Protein AF-A0A0P4WA42-F1 (afdb_monomer_lite)

Organism: Scylla olivacea (NCBI:txid85551)

pLDDT: mean 85.65, std 16.34, range [43.53, 98.88]

Sequence (158 aa):
MGSHFGDVVAQPYPLAYTGETVTAKFVSGHPRNDVLLGGSFLTVERLVNSSGVWEVVATDANWETRFIWDRVSLLLGTSLATVKWDIPRNTPEGTYRITHTGHCKSFFFGISPYFGATEPFEVVARPDVTLIEFAEEPQERNSGSALPKPWWLKIFGF

Radius of gyration: 27.26 Å; chains: 1; bounding box: 98×38×55 Å

Structure (mmCIF, N/CA/C/O backbone):
data_AF-A0A0P4WA42-F1
#
_entry.id   AF-A0A0P4WA42-F1
#
loop_
_atom_site.group_PDB
_atom_site.id
_atom_site.type_symbol
_atom_site.label_atom_id
_atom_site.label_alt_id
_atom_site.label_comp_id
_atom_site.label_asym_id
_atom_site.label_entity_id
_atom_site.label_seq_id
_atom_site.pdbx_PDB_ins_code
_atom_site.Cartn_x
_atom_site.Cartn_y
_atom_site.Cartn_z
_atom_site.occupancy
_atom_site.B_iso_or_equiv
_atom_site.auth_seq_id
_atom_site.auth_comp_id
_atom_site.auth_asym_id
_atom_site.auth_atom_id
_atom_site.pdbx_PDB_model_num
ATOM 1 N N . MET A 1 1 ? 3.372 14.895 -20.747 1.00 43.91 1 MET A N 1
ATOM 2 C CA . MET A 1 1 ? 3.786 14.873 -19.331 1.00 43.91 1 MET A CA 1
ATOM 3 C C . MET A 1 1 ? 3.803 13.433 -18.867 1.00 43.91 1 MET A C 1
ATOM 5 O O . MET A 1 1 ? 2.865 12.714 -19.187 1.00 43.91 1 MET A O 1
ATOM 9 N N . GLY A 1 2 ? 4.903 13.007 -18.250 1.00 63.88 2 GLY A N 1
ATOM 10 C CA . GLY A 1 2 ? 5.152 11.615 -17.878 1.00 63.88 2 GLY A CA 1
ATOM 11 C C . GLY A 1 2 ? 4.899 11.382 -16.396 1.00 63.88 2 GLY A C 1
ATOM 12 O O . GLY A 1 2 ? 5.129 12.278 -15.592 1.00 63.88 2 GLY A O 1
ATOM 13 N N . SER A 1 3 ? 4.417 10.190 -16.067 1.00 75.25 3 SER A N 1
ATOM 14 C CA . SER A 1 3 ? 4.358 9.694 -14.696 1.00 75.25 3 SER A CA 1
ATOM 15 C C . SER A 1 3 ? 5.694 9.043 -14.329 1.00 75.25 3 SER A C 1
ATOM 17 O O . SER A 1 3 ? 6.319 8.385 -15.168 1.00 75.25 3 SER A O 1
ATOM 19 N N . HIS A 1 4 ? 6.128 9.222 -13.090 1.00 89.12 4 HIS A N 1
ATOM 20 C CA . HIS A 1 4 ? 7.331 8.629 -12.520 1.00 89.12 4 HIS A CA 1
ATOM 21 C C . HIS A 1 4 ? 7.001 7.329 -11.780 1.00 89.12 4 HIS A C 1
ATOM 23 O O . HIS A 1 4 ? 5.871 7.105 -11.354 1.00 89.12 4 HIS A O 1
ATOM 29 N N . PHE A 1 5 ? 7.984 6.436 -11.636 1.00 92.44 5 PHE A N 1
ATOM 30 C CA . PHE A 1 5 ? 7.811 5.246 -10.801 1.00 92.44 5 PHE A CA 1
ATOM 31 C C . PHE A 1 5 ? 7.517 5.653 -9.353 1.00 92.44 5 PHE A C 1
ATOM 33 O O . PHE A 1 5 ? 8.218 6.500 -8.807 1.00 92.44 5 PHE A O 1
ATOM 40 N N . GLY A 1 6 ? 6.501 5.037 -8.751 1.00 94.06 6 GLY A N 1
ATOM 41 C CA . GLY A 1 6 ? 5.980 5.415 -7.437 1.00 94.06 6 GLY A CA 1
ATOM 42 C C . GLY A 1 6 ? 4.794 6.383 -7.486 1.00 94.06 6 GLY A C 1
ATOM 43 O O . GLY A 1 6 ? 4.072 6.471 -6.496 1.00 94.06 6 GLY A O 1
ATOM 44 N N . ASP A 1 7 ? 4.518 7.042 -8.618 1.00 95.31 7 ASP A N 1
ATOM 45 C CA . ASP A 1 7 ? 3.357 7.932 -8.730 1.00 95.31 7 ASP A CA 1
ATOM 46 C C . ASP A 1 7 ? 2.049 7.165 -8.526 1.00 95.31 7 ASP A C 1
ATOM 48 O O . ASP A 1 7 ? 1.841 6.090 -9.101 1.00 95.31 7 ASP A O 1
ATOM 5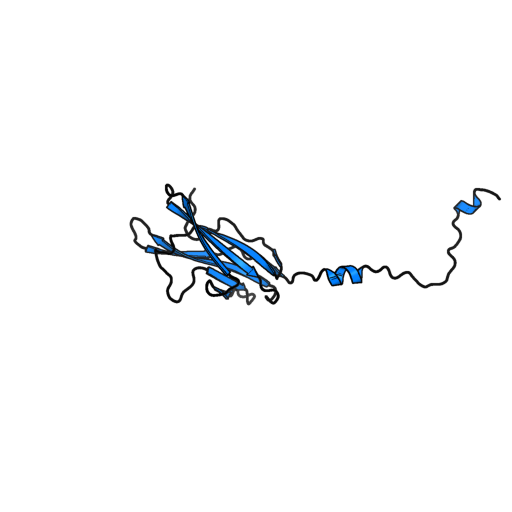2 N N . VAL A 1 8 ? 1.131 7.756 -7.761 1.00 96.38 8 VAL A N 1
ATOM 53 C CA . VAL A 1 8 ? -0.206 7.205 -7.534 1.00 96.38 8 VAL A CA 1
ATOM 54 C C . VAL A 1 8 ? -1.137 7.643 -8.658 1.00 96.38 8 VAL A C 1
ATOM 56 O O . VAL A 1 8 ? -1.460 8.819 -8.797 1.00 96.38 8 VAL A O 1
ATOM 59 N N . VAL A 1 9 ? -1.597 6.685 -9.460 1.00 95.12 9 VAL A N 1
ATOM 60 C CA . VAL A 1 9 ? -2.514 6.928 -10.588 1.00 95.12 9 VAL A CA 1
ATOM 61 C C . VAL A 1 9 ? -3.977 6.676 -10.227 1.00 95.12 9 VAL A C 1
ATOM 63 O O . VAL A 1 9 ? -4.870 7.106 -10.952 1.00 95.12 9 VAL A O 1
ATOM 66 N N . ALA A 1 10 ? -4.232 5.985 -9.114 1.00 96.31 10 ALA A N 1
ATOM 67 C CA . ALA A 1 10 ? -5.552 5.899 -8.498 1.00 96.31 10 ALA A CA 1
ATOM 68 C C . ALA A 1 10 ? -5.401 5.908 -6.976 1.00 96.31 10 ALA A C 1
ATOM 70 O O . ALA A 1 10 ? -4.835 4.970 -6.406 1.00 96.31 10 ALA A O 1
ATOM 71 N N . GLN A 1 11 ? -5.889 6.979 -6.352 1.00 98.38 11 GLN A N 1
ATOM 72 C CA . GLN A 1 11 ? -5.919 7.137 -4.901 1.00 98.38 11 GLN A CA 1
ATOM 73 C C . GLN A 1 11 ? -7.060 6.306 -4.290 1.00 98.38 11 GLN A C 1
ATOM 75 O O . GLN A 1 11 ? -8.082 6.097 -4.955 1.00 98.38 11 GLN A O 1
ATOM 80 N N . PRO A 1 12 ? -6.916 5.854 -3.034 1.00 98.38 12 PRO A N 1
ATOM 81 C CA . PRO A 1 12 ? -8.036 5.335 -2.265 1.00 98.38 12 PRO A CA 1
ATOM 82 C C . PRO A 1 12 ? -9.068 6.441 -2.005 1.00 98.38 12 PRO A C 1
ATOM 84 O O . PRO A 1 12 ? -8.761 7.634 -2.079 1.00 98.38 12 PRO A O 1
ATOM 87 N N . TYR A 1 13 ? -10.305 6.052 -1.690 1.00 98.31 13 TYR A N 1
ATOM 88 C CA . TYR A 1 13 ? -11.281 7.020 -1.194 1.00 98.31 13 TYR A CA 1
ATOM 89 C C . TYR A 1 13 ? -10.810 7.589 0.156 1.00 98.31 13 TYR A C 1
ATOM 91 O O . TYR A 1 13 ? -10.252 6.835 0.951 1.00 98.31 13 TYR A O 1
ATOM 99 N N . PRO A 1 14 ? -11.059 8.880 0.451 1.00 98.31 14 PRO A N 1
ATOM 100 C CA . PRO A 1 14 ? -10.605 9.504 1.700 1.00 98.31 14 PRO A CA 1
ATOM 101 C C . PRO A 1 14 ? -11.207 8.912 2.981 1.00 98.31 14 PRO A C 1
ATOM 103 O O . PRO A 1 14 ? -10.699 9.183 4.063 1.00 98.31 14 PRO A O 1
ATOM 106 N N . LEU A 1 15 ? -12.291 8.142 2.869 1.00 98.31 15 LEU A N 1
ATOM 107 C CA . LEU A 1 15 ? -12.960 7.454 3.967 1.00 98.31 15 LEU A CA 1
ATOM 108 C C . LEU A 1 15 ? -13.264 6.017 3.540 1.00 98.31 15 LEU A C 1
ATOM 110 O O . LEU A 1 15 ? -13.787 5.800 2.445 1.00 98.31 15 LEU A O 1
ATOM 114 N N . ALA A 1 16 ? -12.974 5.064 4.418 1.00 98.06 16 ALA A N 1
ATOM 115 C CA . ALA A 1 16 ? -13.299 3.657 4.258 1.00 98.06 16 ALA A CA 1
ATOM 116 C C . ALA A 1 16 ? -13.836 3.078 5.572 1.00 98.06 16 ALA A C 1
ATOM 118 O O . ALA A 1 16 ? -13.453 3.499 6.666 1.00 98.06 16 ALA A O 1
ATOM 119 N N . TYR A 1 17 ? -14.714 2.088 5.467 1.00 98.06 17 TYR A N 1
ATOM 120 C CA . TYR A 1 17 ? -15.259 1.396 6.630 1.00 98.06 17 TYR A CA 1
ATOM 121 C C . TYR A 1 17 ? -14.547 0.069 6.872 1.00 98.06 17 TYR A C 1
ATOM 123 O O . TYR A 1 17 ? -14.120 -0.614 5.937 1.00 98.06 17 TYR A O 1
ATOM 131 N N . THR A 1 18 ? -14.490 -0.366 8.128 1.00 98.00 18 THR A N 1
ATOM 132 C CA . THR A 1 18 ? -14.035 -1.726 8.430 1.00 98.00 18 THR A CA 1
ATOM 133 C C . THR A 1 18 ? -14.871 -2.775 7.680 1.00 98.00 18 THR A C 1
ATOM 135 O O . THR A 1 18 ? -16.094 -2.667 7.508 1.00 98.00 18 THR A O 1
ATOM 138 N N . GLY A 1 19 ? -14.197 -3.805 7.168 1.00 97.19 19 GLY A N 1
ATOM 139 C CA . GLY A 1 19 ? -14.782 -4.807 6.277 1.00 97.19 19 GLY A CA 1
ATOM 140 C C . GLY A 1 19 ? -14.894 -4.394 4.802 1.00 97.19 19 GLY A C 1
ATOM 141 O O . GLY A 1 19 ? -15.441 -5.174 4.025 1.00 97.19 19 GLY A O 1
ATOM 142 N N . GLU A 1 20 ? -14.433 -3.204 4.402 1.00 98.00 20 GLU A N 1
ATOM 143 C CA . GLU A 1 20 ? -14.313 -2.808 2.987 1.00 98.00 20 GLU A CA 1
ATOM 144 C C . GLU A 1 20 ? -12.960 -3.167 2.388 1.00 98.00 20 GLU A C 1
ATOM 146 O O . GLU A 1 20 ? -11.989 -3.400 3.098 1.00 98.00 20 GLU A O 1
ATOM 151 N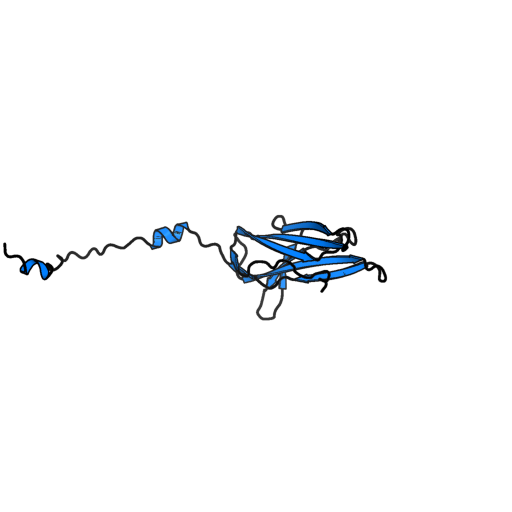 N . THR A 1 21 ? -12.887 -3.153 1.058 1.00 98.62 21 THR A N 1
ATOM 152 C CA . THR A 1 21 ? -11.619 -3.250 0.336 1.00 98.62 21 THR A CA 1
ATOM 153 C C . THR A 1 21 ? -11.195 -1.875 -0.159 1.00 98.62 21 THR A C 1
ATOM 155 O O . THR A 1 21 ? -11.844 -1.285 -1.024 1.00 98.62 21 THR A O 1
ATOM 158 N N . VAL A 1 22 ? -10.046 -1.406 0.311 1.00 98.62 22 VAL A N 1
ATOM 159 C CA . VAL A 1 22 ? -9.363 -0.231 -0.230 1.00 98.62 22 VAL A CA 1
ATOM 160 C C . VAL A 1 22 ? -8.470 -0.660 -1.389 1.00 98.62 22 VAL A C 1
ATOM 162 O O . VAL A 1 22 ? -7.842 -1.717 -1.353 1.00 98.62 22 VAL A O 1
ATOM 165 N N . THR A 1 23 ? -8.425 0.142 -2.453 1.00 98.75 23 THR A N 1
ATOM 166 C CA . THR A 1 23 ? -7.576 -0.107 -3.625 1.00 98.75 23 THR A CA 1
ATOM 167 C C . THR A 1 23 ? -6.778 1.143 -3.969 1.00 98.75 23 THR A C 1
ATOM 169 O O . THR A 1 23 ? -7.347 2.226 -4.059 1.00 98.75 23 THR A O 1
ATOM 172 N N . ALA A 1 24 ? -5.484 0.974 -4.230 1.00 98.56 24 ALA A N 1
ATOM 173 C CA . ALA A 1 24 ? -4.596 2.007 -4.752 1.00 98.56 24 ALA A CA 1
ATOM 174 C C . ALA A 1 24 ? -3.844 1.484 -5.984 1.00 98.56 24 ALA A C 1
ATOM 176 O O . ALA A 1 24 ? -3.570 0.284 -6.091 1.00 98.56 24 ALA A O 1
ATOM 177 N N . LYS A 1 25 ? -3.513 2.369 -6.930 1.00 97.62 25 LYS A N 1
ATOM 178 C CA . LYS A 1 25 ? -2.705 2.014 -8.107 1.00 97.62 25 LYS A CA 1
ATOM 179 C C . LYS A 1 25 ? -1.508 2.932 -8.255 1.00 97.62 25 LYS A C 1
ATOM 181 O O . LYS A 1 25 ? -1.664 4.149 -8.249 1.00 97.62 25 LYS A O 1
ATOM 186 N N . PHE A 1 26 ? -0.351 2.330 -8.487 1.00 96.94 26 PHE A N 1
ATOM 187 C CA . PHE A 1 26 ? 0.931 3.010 -8.617 1.00 96.94 26 PHE A CA 1
ATOM 188 C C . PHE A 1 26 ? 1.565 2.717 -9.970 1.00 96.94 26 PHE A C 1
ATOM 190 O O . PHE A 1 26 ? 1.433 1.606 -10.487 1.00 96.94 26 PHE A O 1
ATOM 197 N N . VAL A 1 27 ? 2.317 3.668 -10.518 1.00 94.56 27 VAL A N 1
ATOM 198 C CA . VAL A 1 27 ? 3.281 3.375 -11.583 1.00 94.56 27 VAL A CA 1
ATOM 199 C C . VAL A 1 27 ? 4.397 2.515 -11.006 1.00 94.56 27 VAL A C 1
ATOM 201 O O . VAL A 1 27 ? 5.047 2.891 -10.033 1.00 94.56 27 VAL A O 1
ATOM 204 N N . SER A 1 28 ? 4.634 1.359 -11.617 1.00 94.12 28 SER A N 1
ATOM 205 C CA . SER A 1 28 ? 5.515 0.327 -11.074 1.00 94.12 28 SER A CA 1
ATOM 206 C C . SER A 1 28 ? 6.558 -0.118 -12.085 1.00 94.12 28 SER A C 1
ATOM 208 O O . SER A 1 28 ? 6.270 -0.226 -13.277 1.00 94.12 28 SER A O 1
ATOM 210 N N . GLY A 1 29 ? 7.757 -0.450 -11.605 1.00 92.19 29 GLY A N 1
ATOM 211 C CA . GLY A 1 29 ? 8.734 -1.255 -12.339 1.00 92.19 29 GLY A CA 1
ATOM 212 C C . GLY A 1 29 ? 8.301 -2.723 -12.407 1.00 92.19 29 GLY A C 1
ATOM 213 O O . GLY A 1 29 ? 7.296 -3.104 -11.807 1.00 92.19 29 GLY A O 1
ATOM 214 N N . HIS A 1 30 ? 9.038 -3.565 -13.137 1.00 91.56 30 HIS A N 1
ATOM 215 C CA . HIS A 1 30 ? 8.772 -5.007 -13.145 1.00 91.56 30 HIS A CA 1
ATOM 216 C C . HIS A 1 30 ? 9.261 -5.633 -11.821 1.00 91.56 30 HIS A C 1
ATOM 218 O O . HIS A 1 30 ? 10.442 -5.483 -11.515 1.00 91.56 30 HIS A O 1
ATOM 224 N N . PRO A 1 31 ? 8.444 -6.434 -11.104 1.00 91.94 31 PRO A N 1
ATOM 225 C CA . PRO A 1 31 ? 8.843 -7.100 -9.855 1.00 91.94 31 PRO A CA 1
ATOM 226 C C . PRO A 1 31 ? 10.042 -8.053 -9.967 1.00 91.94 31 PRO A C 1
ATOM 228 O O . PRO A 1 31 ? 10.580 -8.492 -8.967 1.00 91.94 31 PRO A O 1
ATOM 231 N N . ARG A 1 32 ? 10.472 -8.406 -11.187 1.00 90.50 32 ARG A N 1
ATOM 232 C CA . ARG A 1 32 ? 11.673 -9.224 -11.417 1.00 90.50 32 ARG A CA 1
ATOM 233 C C . ARG A 1 32 ? 12.964 -8.408 -11.433 1.00 90.50 32 ARG A C 1
ATOM 235 O O . ARG A 1 32 ? 14.033 -8.999 -11.511 1.00 90.50 32 ARG A O 1
ATOM 242 N N . ASN A 1 33 ? 12.873 -7.078 -11.407 1.00 90.00 33 ASN A N 1
ATOM 243 C CA . ASN A 1 33 ? 14.053 -6.227 -11.278 1.00 90.00 33 ASN A CA 1
ATOM 244 C C . ASN A 1 33 ? 14.713 -6.420 -9.905 1.00 90.00 33 ASN A C 1
ATOM 246 O O . ASN A 1 33 ? 15.934 -6.427 -9.831 1.00 90.00 33 ASN A O 1
ATOM 250 N N . ASP A 1 34 ? 13.908 -6.614 -8.859 1.00 91.25 34 ASP A N 1
ATOM 251 C CA . ASP A 1 34 ? 14.336 -7.037 -7.528 1.00 91.25 34 ASP A CA 1
ATOM 252 C C . ASP A 1 34 ? 13.147 -7.722 -6.841 1.00 91.25 34 ASP A C 1
ATOM 254 O O . ASP A 1 34 ? 12.042 -7.177 -6.842 1.00 91.25 34 ASP A O 1
ATOM 258 N N . VAL A 1 35 ? 13.368 -8.918 -6.296 1.00 91.00 35 VAL A N 1
ATOM 259 C CA . VAL A 1 35 ? 12.331 -9.735 -5.641 1.00 91.00 35 VAL A CA 1
ATOM 260 C C . VAL A 1 35 ? 12.053 -9.319 -4.189 1.00 91.00 35 VAL A C 1
ATOM 262 O O . VAL A 1 35 ? 11.177 -9.903 -3.562 1.00 91.00 35 VAL A O 1
ATOM 265 N N . LEU A 1 36 ? 12.796 -8.340 -3.663 1.00 89.56 36 LEU A N 1
ATOM 266 C CA . LEU A 1 36 ? 12.699 -7.782 -2.314 1.00 89.56 36 LEU A CA 1
ATOM 267 C C . LEU A 1 36 ? 12.776 -8.844 -1.206 1.00 89.56 36 LEU A C 1
ATOM 269 O O . LEU A 1 36 ? 11.929 -8.893 -0.317 1.00 89.56 36 LEU A O 1
ATOM 273 N N . LEU A 1 37 ? 13.805 -9.703 -1.230 1.00 87.75 37 LEU A N 1
ATOM 274 C CA . LEU A 1 37 ? 13.999 -10.727 -0.192 1.00 87.75 37 LEU A CA 1
ATOM 275 C C . LEU A 1 37 ? 14.086 -10.097 1.207 1.00 87.75 37 LEU A C 1
ATOM 277 O O . LEU A 1 37 ? 14.974 -9.294 1.480 1.00 87.75 37 LEU A O 1
ATOM 281 N N . GLY A 1 38 ? 13.172 -10.494 2.097 1.00 89.56 38 GLY A N 1
ATOM 282 C CA . GLY A 1 38 ? 13.066 -9.949 3.456 1.00 89.56 38 GLY A CA 1
ATOM 283 C C . GLY A 1 38 ? 12.431 -8.554 3.540 1.00 89.56 38 GLY A C 1
ATOM 284 O O . GLY A 1 38 ? 12.343 -8.006 4.635 1.00 89.56 38 GLY A O 1
ATOM 285 N N . GLY A 1 39 ? 11.998 -7.988 2.410 1.00 93.56 39 GLY A N 1
ATOM 286 C CA . GLY A 1 39 ? 11.233 -6.747 2.317 1.00 93.56 39 GLY A CA 1
ATOM 287 C C . GLY A 1 39 ? 9.773 -6.997 1.936 1.00 93.56 39 GLY A C 1
ATOM 288 O O . GLY A 1 39 ? 9.259 -8.099 2.103 1.00 93.56 39 GLY A O 1
ATOM 289 N N . SER A 1 40 ? 9.113 -5.955 1.426 1.00 96.88 40 SER A N 1
ATOM 290 C CA . SER A 1 40 ? 7.728 -6.009 0.947 1.00 96.88 40 SER A CA 1
ATOM 291 C C . SER A 1 40 ? 7.530 -5.056 -0.233 1.00 96.88 40 SER A C 1
ATOM 293 O O . SER A 1 40 ? 8.080 -3.950 -0.241 1.00 96.88 40 SER A O 1
ATOM 295 N N . PHE A 1 41 ? 6.720 -5.453 -1.214 1.00 97.50 41 PHE A N 1
ATOM 296 C CA . PHE A 1 41 ? 6.303 -4.594 -2.328 1.00 97.50 41 PHE A CA 1
ATOM 297 C C . PHE A 1 41 ? 5.242 -3.572 -1.917 1.00 97.50 41 PHE A C 1
ATOM 299 O O . PHE A 1 41 ? 5.077 -2.560 -2.601 1.00 97.50 41 PHE A O 1
ATOM 306 N N . LEU A 1 42 ? 4.517 -3.817 -0.825 1.00 98.19 42 LEU A N 1
ATOM 307 C CA . LEU A 1 42 ? 3.503 -2.906 -0.293 1.00 98.19 42 LEU A CA 1
ATOM 308 C C . LEU A 1 42 ? 3.518 -2.856 1.232 1.00 98.19 42 LEU A C 1
ATOM 310 O O . LEU A 1 42 ? 3.794 -3.854 1.895 1.00 98.19 42 LEU A O 1
ATOM 314 N N . THR A 1 43 ? 3.136 -1.723 1.801 1.00 98.75 43 THR A N 1
ATOM 315 C CA . THR A 1 43 ? 2.762 -1.646 3.218 1.00 98.75 43 THR A CA 1
ATOM 316 C C . THR A 1 43 ? 1.424 -0.942 3.356 1.00 98.75 43 THR A C 1
ATOM 318 O O . THR A 1 43 ? 1.098 -0.033 2.590 1.00 98.75 43 THR A O 1
ATOM 321 N N . VAL A 1 44 ? 0.639 -1.372 4.336 1.00 98.75 44 VAL A N 1
ATOM 322 C CA . VAL A 1 44 ? -0.439 -0.574 4.912 1.00 98.75 44 VAL A CA 1
ATOM 323 C C . VAL A 1 44 ? 0.108 0.007 6.199 1.00 98.75 44 VAL A C 1
ATOM 325 O O . VAL A 1 44 ? 0.633 -0.726 7.039 1.00 98.75 44 VAL A O 1
ATOM 328 N N . GLU A 1 45 ? 0.001 1.318 6.346 1.00 98.69 45 GLU A N 1
ATOM 329 C CA . GLU A 1 45 ? 0.563 2.039 7.477 1.00 98.69 45 GLU A CA 1
ATOM 330 C C . GLU A 1 45 ? -0.511 2.841 8.194 1.00 98.69 45 GLU A C 1
ATOM 332 O O . GLU A 1 45 ? -1.358 3.457 7.548 1.00 98.69 45 GLU A O 1
ATOM 337 N N . ARG A 1 46 ? -0.450 2.859 9.525 1.00 98.44 46 ARG A N 1
ATOM 338 C CA . ARG A 1 46 ? -1.321 3.642 10.399 1.00 98.44 46 ARG A CA 1
ATOM 339 C C . ARG A 1 46 ? -0.545 4.798 11.013 1.00 98.44 46 ARG A C 1
ATOM 341 O O . ARG A 1 46 ? 0.573 4.614 11.490 1.00 98.44 46 ARG A O 1
ATOM 348 N N . LEU A 1 47 ? -1.151 5.976 11.053 1.00 98.00 47 LEU A N 1
ATOM 349 C CA . LEU A 1 47 ? -0.606 7.121 11.769 1.00 98.00 47 LEU A CA 1
ATOM 350 C C . LEU A 1 47 ? -0.820 6.927 13.281 1.00 98.00 47 LEU A C 1
ATOM 352 O O . LEU A 1 47 ? -1.957 6.865 13.747 1.00 98.00 47 LEU A O 1
ATOM 356 N N . VAL A 1 48 ? 0.258 6.813 14.063 1.00 93.00 48 VAL A N 1
ATOM 357 C CA . VAL A 1 48 ? 0.172 6.462 15.499 1.00 93.00 48 VAL A CA 1
ATOM 358 C C . VAL A 1 48 ? 0.184 7.658 16.448 1.00 93.00 48 VAL A C 1
ATOM 360 O O . VAL A 1 48 ? -0.164 7.518 17.619 1.00 93.00 48 VAL A O 1
ATOM 363 N N . ASN A 1 49 ? 0.576 8.844 15.984 1.00 82.44 49 ASN A N 1
ATOM 364 C CA . ASN A 1 49 ? 0.625 10.042 16.816 1.00 82.44 49 ASN A CA 1
ATOM 365 C C . ASN A 1 49 ? 0.522 11.334 15.995 1.00 82.44 49 ASN A C 1
ATOM 367 O O . ASN A 1 49 ? 0.706 11.353 14.779 1.00 82.44 49 ASN A O 1
ATOM 371 N N . SER A 1 50 ? 0.301 12.446 16.698 1.00 78.75 50 SER A N 1
ATOM 372 C CA . SER A 1 50 ? 0.342 13.797 16.124 1.00 78.75 50 SER A CA 1
ATOM 373 C C . SER A 1 50 ? 1.739 14.224 15.655 1.00 78.75 50 SER A C 1
ATOM 375 O O . SER A 1 50 ? 1.875 15.262 15.015 1.00 78.75 50 SER A O 1
ATOM 377 N N . SER A 1 51 ? 2.780 13.435 15.947 1.00 78.06 51 SER A N 1
ATOM 378 C CA . SER A 1 51 ? 4.155 13.679 15.498 1.00 78.06 51 SER A CA 1
ATOM 379 C C . SER A 1 51 ? 4.419 13.202 14.065 1.00 78.06 51 SER A C 1
ATOM 381 O O . SER A 1 51 ? 5.526 13.401 13.572 1.00 78.06 51 SER A O 1
ATOM 383 N N . GLY A 1 52 ? 3.437 12.595 13.386 1.00 89.00 52 GLY A N 1
ATOM 384 C CA . GLY A 1 52 ? 3.578 12.186 11.985 1.00 89.00 52 GLY A CA 1
ATOM 385 C C . GLY A 1 52 ? 4.195 10.797 11.786 1.00 89.00 52 GLY A C 1
ATOM 386 O O . GLY A 1 52 ? 4.640 10.490 10.680 1.00 89.00 52 GLY A O 1
ATOM 387 N N . VAL A 1 53 ? 4.277 9.974 12.839 1.00 95.25 53 VAL A N 1
ATOM 388 C CA . VAL A 1 53 ? 4.898 8.642 12.767 1.00 95.25 53 VAL A CA 1
ATOM 389 C C . VAL A 1 53 ? 3.921 7.623 12.185 1.00 95.25 53 VAL A C 1
ATOM 391 O O . VAL A 1 53 ? 2.794 7.492 12.662 1.00 95.25 53 VAL A O 1
ATOM 394 N N . TRP A 1 54 ? 4.390 6.875 11.187 1.00 97.50 54 TRP A N 1
ATOM 395 C CA . TRP A 1 54 ? 3.652 5.809 10.515 1.00 97.50 54 TRP A CA 1
ATOM 396 C C . TRP A 1 54 ? 4.154 4.439 10.975 1.00 97.50 54 TRP A C 1
ATOM 398 O O . TRP A 1 54 ? 5.355 4.174 10.939 1.00 97.50 54 TRP A O 1
ATOM 408 N N . GLU A 1 55 ? 3.237 3.575 11.399 1.00 97.75 55 GLU A N 1
ATOM 409 C CA . GLU A 1 55 ? 3.507 2.190 11.789 1.00 97.75 55 GLU A CA 1
ATOM 410 C C . GLU A 1 55 ? 2.956 1.234 10.731 1.00 97.75 55 GLU A C 1
ATOM 412 O O . GLU A 1 55 ? 1.808 1.370 10.312 1.00 97.75 55 GLU A O 1
ATOM 417 N N . VAL A 1 56 ? 3.755 0.251 10.310 1.00 98.38 56 VAL A N 1
ATOM 418 C CA . VAL A 1 56 ? 3.311 -0.789 9.373 1.00 98.38 56 VAL A CA 1
ATOM 419 C C . VAL A 1 56 ? 2.366 -1.747 10.091 1.00 98.38 56 VAL A C 1
ATOM 421 O O . VAL A 1 56 ? 2.768 -2.425 11.033 1.00 98.38 56 VAL A O 1
ATOM 424 N N . VAL A 1 57 ? 1.126 -1.834 9.612 1.00 98.38 57 VAL A N 1
ATOM 425 C CA . VAL A 1 57 ? 0.100 -2.741 10.153 1.00 98.38 57 VAL A CA 1
ATOM 426 C C . VAL A 1 57 ? -0.126 -3.971 9.275 1.00 98.38 57 VAL A C 1
ATOM 428 O O . VAL A 1 57 ? -0.567 -5.000 9.780 1.00 98.38 57 VAL A O 1
ATOM 431 N N . ALA A 1 58 ? 0.206 -3.894 7.981 1.00 98.56 58 ALA A N 1
ATOM 432 C CA . ALA A 1 58 ? 0.169 -5.034 7.069 1.00 98.56 58 ALA A CA 1
ATOM 433 C C . ALA A 1 58 ? 1.201 -4.897 5.938 1.00 98.56 58 ALA A C 1
ATOM 435 O O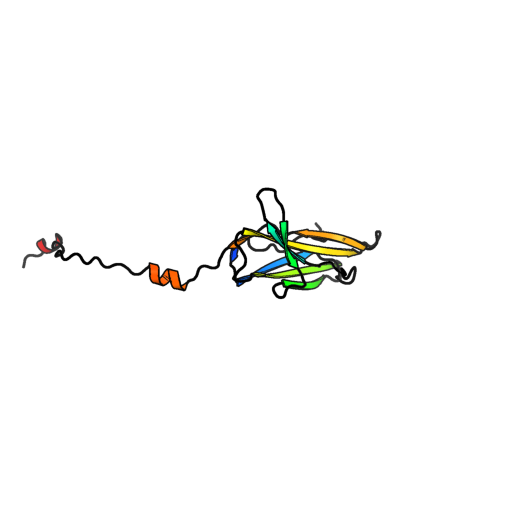 . ALA A 1 58 ? 1.537 -3.791 5.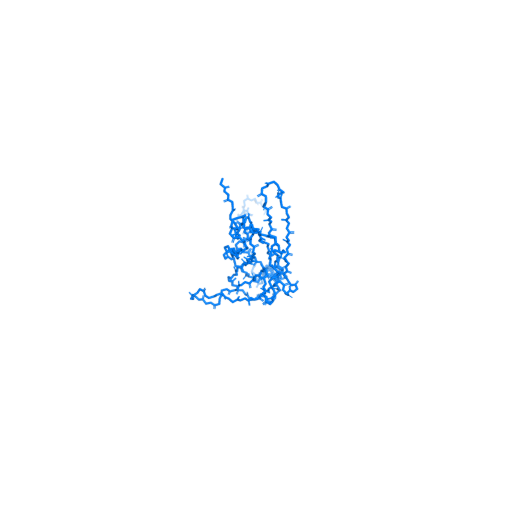509 1.00 98.56 58 ALA A O 1
ATOM 436 N N . THR A 1 59 ? 1.678 -6.029 5.428 1.00 98.62 59 THR A N 1
ATOM 437 C CA . THR A 1 59 ? 2.584 -6.153 4.274 1.00 98.62 59 THR A CA 1
ATOM 438 C C . THR A 1 59 ? 1.987 -7.093 3.225 1.00 98.62 59 THR A C 1
ATOM 440 O O . THR A 1 59 ? 0.877 -7.595 3.408 1.00 98.62 59 THR A O 1
ATOM 443 N N . ASP A 1 60 ? 2.701 -7.366 2.128 1.00 96.75 60 ASP A N 1
ATOM 444 C CA . ASP A 1 60 ? 2.307 -8.378 1.129 1.00 96.75 60 ASP A CA 1
ATOM 445 C C . ASP A 1 60 ? 2.319 -9.832 1.650 1.00 96.75 60 ASP A C 1
ATOM 447 O O . ASP A 1 60 ? 1.859 -10.737 0.952 1.00 96.75 60 ASP A O 1
ATOM 451 N N . ALA A 1 61 ? 2.787 -10.062 2.882 1.00 97.50 61 ALA A N 1
ATOM 452 C CA . ALA A 1 61 ? 2.719 -11.355 3.559 1.00 97.50 61 ALA A CA 1
ATOM 453 C C . ALA A 1 61 ? 1.391 -11.582 4.310 1.00 97.50 61 ALA A C 1
ATOM 455 O O . ALA A 1 61 ? 1.097 -12.708 4.718 1.00 97.50 61 ALA A O 1
ATOM 456 N N . ASN A 1 62 ? 0.589 -10.532 4.525 1.00 98.50 62 ASN A N 1
ATOM 457 C CA . ASN A 1 62 ? -0.688 -10.625 5.230 1.00 98.50 62 ASN A CA 1
ATOM 458 C C . ASN A 1 62 ? -1.829 -11.034 4.286 1.00 98.50 62 ASN A C 1
ATOM 460 O O . ASN A 1 62 ? -1.936 -10.553 3.165 1.00 98.50 62 ASN A O 1
ATOM 464 N N . TRP A 1 63 ? -2.747 -11.874 4.774 1.00 98.12 63 TRP A N 1
ATOM 465 C CA . TRP A 1 63 ? -3.844 -12.436 3.965 1.00 98.12 63 TRP A CA 1
ATOM 466 C C . TRP A 1 63 ? -4.848 -11.400 3.438 1.00 98.12 63 TRP A C 1
ATOM 468 O O . TRP A 1 63 ? -5.548 -11.627 2.452 1.00 98.12 63 TRP A O 1
ATOM 478 N N . GLU A 1 64 ? -4.942 -10.273 4.133 1.00 98.44 64 GLU A N 1
ATOM 479 C CA . GLU A 1 64 ? -5.826 -9.153 3.821 1.00 98.44 64 GLU A CA 1
ATOM 480 C C . GLU A 1 64 ? -5.286 -8.231 2.725 1.00 98.44 64 GLU A C 1
ATOM 482 O O . GLU A 1 64 ? -6.016 -7.367 2.242 1.00 98.44 64 GLU A O 1
ATOM 487 N N . THR A 1 65 ? -4.029 -8.389 2.306 1.00 98.62 65 THR A N 1
ATOM 488 C CA . THR A 1 65 ? -3.438 -7.556 1.258 1.00 98.62 65 THR A CA 1
ATOM 489 C C . THR A 1 65 ? -3.272 -8.335 -0.042 1.00 98.62 65 THR A C 1
ATOM 491 O O . THR A 1 65 ? -3.176 -9.562 -0.075 1.00 98.62 65 THR A O 1
ATOM 494 N N . ARG A 1 66 ? -3.278 -7.616 -1.168 1.00 98.56 66 ARG A N 1
ATOM 495 C CA . ARG A 1 66 ? -2.975 -8.189 -2.485 1.00 98.56 66 ARG A CA 1
ATOM 496 C C . ARG A 1 66 ? -2.110 -7.234 -3.285 1.00 98.56 66 ARG A C 1
ATOM 498 O O . ARG A 1 66 ? -2.483 -6.077 -3.478 1.00 98.56 66 ARG A O 1
ATOM 505 N N . PHE A 1 67 ? -1.007 -7.758 -3.808 1.00 97.81 67 PHE A N 1
ATOM 506 C CA . PHE A 1 67 ? -0.164 -7.109 -4.804 1.00 97.81 67 PHE A CA 1
ATOM 507 C C . PHE A 1 67 ? -0.461 -7.688 -6.189 1.00 97.81 67 PHE A C 1
ATOM 509 O O . PHE A 1 67 ? -0.298 -8.888 -6.408 1.00 97.81 67 PHE A O 1
ATOM 516 N N . ILE A 1 68 ? -0.894 -6.852 -7.131 1.00 97.62 68 ILE A N 1
ATOM 517 C CA . ILE A 1 68 ? -1.182 -7.268 -8.507 1.00 97.62 68 ILE A CA 1
ATOM 518 C C . ILE A 1 68 ? -0.375 -6.378 -9.442 1.00 97.62 68 ILE A C 1
ATOM 520 O O . ILE A 1 68 ? -0.552 -5.162 -9.453 1.00 97.62 68 ILE A O 1
ATOM 524 N N . TRP A 1 69 ? 0.514 -6.980 -10.226 1.00 95.94 69 TRP A N 1
ATOM 525 C CA . TRP A 1 69 ? 1.309 -6.259 -11.211 1.00 95.94 69 TRP A CA 1
ATOM 526 C C . TRP A 1 69 ? 0.769 -6.497 -12.616 1.00 95.94 69 TRP A C 1
ATOM 528 O O . TRP A 1 69 ? 0.667 -7.642 -13.053 1.00 95.94 69 TRP A O 1
ATOM 538 N N . ASP A 1 70 ? 0.514 -5.410 -13.340 1.00 92.50 70 ASP A N 1
ATOM 539 C CA . ASP A 1 70 ? -0.002 -5.445 -14.703 1.00 92.50 70 ASP A CA 1
ATOM 540 C C . ASP A 1 70 ? 0.880 -4.619 -15.641 1.00 92.50 70 ASP A C 1
ATOM 542 O O . ASP A 1 70 ? 1.216 -3.456 -15.386 1.00 92.50 70 ASP A O 1
ATOM 546 N N . ARG A 1 71 ? 1.230 -5.200 -16.790 1.00 87.31 71 ARG A N 1
ATOM 547 C CA . ARG A 1 71 ? 1.890 -4.466 -17.874 1.00 87.31 71 ARG A CA 1
ATOM 548 C C . ARG A 1 71 ? 0.830 -3.752 -18.712 1.00 87.31 71 ARG A C 1
ATOM 550 O O . ARG A 1 71 ? 0.076 -4.408 -19.421 1.00 87.31 71 ARG A O 1
ATOM 557 N N . VAL A 1 72 ? 0.807 -2.419 -18.668 1.00 80.38 72 VAL A N 1
ATOM 558 C CA . VAL A 1 72 ? -0.241 -1.610 -19.320 1.00 80.38 72 VAL A CA 1
ATOM 559 C C . VAL A 1 72 ? 0.161 -1.146 -20.720 1.00 80.38 72 VAL A C 1
ATOM 561 O O . VAL A 1 72 ? -0.685 -1.072 -21.604 1.00 80.38 72 VAL A O 1
ATOM 564 N N . SER A 1 73 ? 1.447 -0.887 -20.976 1.00 68.81 73 SER A N 1
ATOM 565 C CA . SER A 1 73 ? 1.919 -0.584 -22.333 1.00 68.81 73 SER A CA 1
ATOM 566 C C . SER A 1 73 ? 3.310 -1.146 -22.606 1.00 68.81 73 SER A C 1
ATOM 568 O O . SER A 1 73 ? 4.281 -0.815 -21.929 1.00 68.81 73 SER A O 1
ATOM 570 N N . LEU A 1 74 ? 3.410 -1.982 -23.646 1.00 58.22 74 LEU A N 1
ATOM 571 C CA . LEU A 1 74 ? 4.678 -2.503 -24.167 1.00 58.22 74 LEU A CA 1
ATOM 572 C C . LEU A 1 74 ? 5.520 -1.411 -24.845 1.00 58.22 74 LEU A C 1
ATOM 574 O O . LEU A 1 74 ? 6.740 -1.437 -24.733 1.00 58.22 74 LEU A O 1
ATOM 578 N N . LEU A 1 75 ? 4.867 -0.458 -25.521 1.00 51.16 75 LEU A N 1
ATOM 579 C CA . LEU A 1 75 ? 5.513 0.616 -26.287 1.00 51.16 75 LEU A CA 1
ATOM 580 C C . LEU A 1 75 ? 6.007 1.763 -25.393 1.00 51.16 75 LEU A C 1
ATOM 582 O O . LEU A 1 75 ? 7.051 2.340 -25.674 1.00 51.16 75 LEU A O 1
ATOM 586 N N . LEU A 1 76 ? 5.280 2.076 -24.313 1.00 56.88 76 LEU A N 1
ATOM 587 C CA . LEU A 1 76 ? 5.641 3.142 -23.362 1.00 56.88 76 LEU A CA 1
ATOM 588 C C . LEU A 1 76 ? 6.400 2.620 -22.131 1.00 56.88 76 LEU A C 1
ATOM 590 O O . LEU A 1 76 ? 6.803 3.406 -21.278 1.00 56.88 76 LEU A O 1
ATOM 594 N N . GLY A 1 77 ? 6.578 1.300 -22.010 1.00 60.34 77 GLY A N 1
ATOM 595 C CA . GLY A 1 77 ? 7.285 0.678 -20.887 1.00 60.34 77 GLY A CA 1
ATOM 596 C C . GLY A 1 77 ? 6.601 0.856 -19.527 1.00 60.34 77 GLY A C 1
ATOM 597 O O . GLY A 1 77 ? 7.228 0.610 -18.499 1.00 60.34 77 GLY A O 1
ATOM 598 N N . THR A 1 78 ? 5.336 1.281 -19.499 1.00 73.69 78 THR A N 1
ATOM 599 C CA . THR A 1 78 ? 4.605 1.568 -18.262 1.00 73.69 78 THR A CA 1
ATOM 600 C C . THR A 1 78 ? 3.908 0.311 -17.747 1.00 73.69 78 THR A C 1
ATOM 602 O O . THR A 1 78 ? 3.119 -0.328 -18.453 1.00 73.69 78 THR A O 1
ATOM 605 N N . SER A 1 79 ? 4.179 -0.030 -16.492 1.00 90.50 79 SER A N 1
ATOM 606 C CA . SER A 1 79 ? 3.437 -1.030 -15.725 1.00 90.50 79 SER A CA 1
ATOM 607 C C . SER A 1 79 ? 2.814 -0.398 -14.491 1.00 90.50 79 SER A C 1
ATOM 609 O O . SER A 1 79 ? 3.279 0.641 -14.023 1.00 90.50 79 SER A O 1
ATOM 611 N N . LEU A 1 80 ? 1.758 -1.024 -13.983 1.00 94.62 80 LEU A N 1
ATOM 612 C CA . LEU A 1 80 ? 1.070 -0.599 -12.775 1.00 94.62 80 LEU A CA 1
ATOM 613 C C . LEU A 1 80 ? 1.156 -1.684 -11.706 1.00 94.62 80 LEU A C 1
ATOM 615 O O . LEU A 1 80 ? 1.090 -2.874 -12.010 1.00 94.62 80 LEU A O 1
ATOM 619 N N . ALA A 1 81 ? 1.262 -1.251 -10.457 1.00 96.94 81 ALA A N 1
ATOM 620 C CA . ALA A 1 81 ? 0.997 -2.071 -9.289 1.00 96.94 81 ALA A CA 1
ATOM 621 C C . ALA A 1 81 ? -0.366 -1.670 -8.725 1.00 96.94 81 ALA A C 1
ATOM 623 O O . ALA A 1 81 ? -0.558 -0.526 -8.316 1.00 96.94 81 ALA A O 1
ATOM 624 N N . THR A 1 82 ? -1.314 -2.601 -8.714 1.00 98.25 82 THR A N 1
ATOM 625 C CA . THR A 1 82 ? -2.568 -2.465 -7.977 1.00 98.25 82 THR A CA 1
ATOM 626 C C . THR A 1 82 ? -2.384 -3.107 -6.609 1.00 98.25 82 THR A C 1
ATOM 628 O O . THR A 1 82 ? -2.162 -4.314 -6.511 1.00 98.25 82 THR A O 1
ATOM 631 N N . VAL A 1 83 ? -2.502 -2.300 -5.560 1.00 98.62 83 VAL A N 1
ATOM 632 C CA . VAL A 1 83 ? -2.508 -2.755 -4.171 1.00 98.62 83 VAL A CA 1
ATOM 633 C C . VAL A 1 83 ? -3.943 -2.760 -3.672 1.00 98.62 83 VAL A C 1
ATOM 635 O O . VAL A 1 83 ? -4.666 -1.776 -3.841 1.00 98.62 83 VAL A O 1
ATOM 638 N N . LYS A 1 84 ? -4.359 -3.868 -3.063 1.00 98.81 84 LYS A N 1
ATOM 639 C CA . LYS A 1 84 ? -5.638 -3.973 -2.359 1.00 98.81 84 LYS A CA 1
ATOM 640 C C . LYS A 1 84 ? -5.407 -4.298 -0.895 1.00 98.81 84 LYS A C 1
ATOM 642 O O . LYS A 1 84 ? -4.525 -5.099 -0.594 1.00 98.81 84 LYS A O 1
ATOM 647 N N . TRP A 1 85 ? -6.235 -3.726 -0.033 1.00 98.81 85 TRP A N 1
ATOM 648 C CA . TRP A 1 85 ? -6.302 -4.044 1.386 1.00 98.81 85 TRP A CA 1
ATOM 649 C C . TRP A 1 85 ? -7.759 -4.262 1.785 1.00 98.81 85 TRP A C 1
ATOM 651 O O . TRP A 1 85 ? -8.568 -3.340 1.712 1.00 98.81 85 TRP A O 1
ATOM 661 N N . ASP A 1 86 ? -8.096 -5.491 2.157 1.00 98.81 86 ASP A N 1
ATOM 662 C CA . ASP A 1 86 ? -9.380 -5.845 2.752 1.00 98.81 86 ASP A CA 1
ATOM 663 C C . ASP A 1 86 ? -9.323 -5.480 4.238 1.00 98.81 86 ASP A C 1
ATOM 665 O O . ASP A 1 86 ? -8.757 -6.230 5.022 1.00 98.81 86 ASP A O 1
ATOM 669 N N . ILE A 1 87 ? -9.885 -4.338 4.635 1.00 98.62 87 ILE A N 1
ATOM 670 C CA . ILE A 1 87 ? -9.801 -3.822 6.005 1.00 98.62 87 ILE A CA 1
ATOM 671 C C . ILE A 1 87 ? -10.446 -4.829 6.972 1.00 98.62 87 ILE A C 1
ATOM 673 O O . ILE A 1 87 ? -11.666 -5.033 6.905 1.00 98.62 87 ILE A O 1
ATOM 677 N N . PRO A 1 88 ? -9.693 -5.427 7.914 1.00 98.19 88 PRO A N 1
ATOM 678 C CA . PRO A 1 88 ? -10.282 -6.280 8.941 1.00 98.19 88 PRO A CA 1
ATOM 679 C C . PRO A 1 88 ? -11.389 -5.585 9.738 1.00 98.19 88 PRO A C 1
ATOM 681 O O . PRO A 1 88 ? -11.360 -4.384 10.003 1.00 98.19 88 PRO A O 1
ATOM 684 N N . ARG A 1 89 ? -12.391 -6.351 10.183 1.00 96.31 89 ARG A N 1
ATOM 685 C CA . ARG A 1 89 ? -13.518 -5.791 10.959 1.00 96.31 89 ARG A CA 1
ATOM 686 C C . ARG A 1 89 ? -13.084 -5.157 12.283 1.00 96.31 89 ARG A C 1
ATOM 688 O O . ARG A 1 89 ? -13.757 -4.256 12.766 1.00 96.31 89 ARG A O 1
ATOM 695 N N . ASN A 1 90 ? -11.985 -5.644 12.852 1.00 95.56 90 ASN A N 1
ATOM 696 C CA . ASN A 1 90 ? -11.394 -5.201 14.111 1.00 95.56 90 ASN A CA 1
ATOM 697 C C . ASN A 1 90 ? -10.257 -4.181 13.927 1.00 95.56 90 ASN A C 1
ATOM 699 O O . ASN A 1 90 ? -9.532 -3.920 14.886 1.00 95.56 90 ASN A O 1
ATOM 703 N N . THR A 1 91 ? -10.069 -3.634 12.723 1.00 97.88 91 THR A N 1
ATOM 704 C CA . THR A 1 91 ? -9.069 -2.591 12.485 1.00 97.88 91 THR A CA 1
ATOM 705 C C . THR A 1 91 ? -9.385 -1.359 13.331 1.00 97.88 91 THR A C 1
ATOM 707 O O . THR A 1 91 ? -10.507 -0.855 13.257 1.00 97.88 91 THR A O 1
ATOM 710 N N . PRO A 1 92 ? -8.427 -0.858 14.133 1.00 96.88 92 PRO A N 1
ATOM 711 C CA . PRO A 1 92 ? -8.622 0.364 14.900 1.00 96.88 92 PRO A CA 1
ATOM 712 C C . PRO A 1 92 ? -8.946 1.544 13.988 1.00 96.88 92 PRO A C 1
ATOM 714 O O . PRO A 1 92 ? -8.338 1.701 12.930 1.00 96.88 92 PRO A O 1
ATOM 717 N N . GLU A 1 93 ? -9.841 2.419 14.423 1.00 97.38 93 GLU A N 1
ATOM 718 C CA . GLU A 1 93 ? -10.115 3.644 13.678 1.00 97.38 93 GLU A CA 1
ATOM 719 C C . GLU A 1 93 ? -8.870 4.543 13.597 1.00 97.38 93 GLU A C 1
ATOM 721 O O . GLU A 1 93 ? -7.976 4.501 14.460 1.00 97.38 93 GLU A O 1
ATOM 726 N N . GLY A 1 94 ? -8.807 5.355 12.546 1.00 97.25 94 GLY A N 1
ATOM 727 C CA . GLY A 1 94 ? -7.806 6.404 12.383 1.00 97.25 94 GLY A CA 1
ATOM 728 C C . GLY A 1 94 ? -7.328 6.571 10.950 1.00 97.25 94 GLY A C 1
ATOM 729 O O . GLY A 1 94 ? -7.918 6.044 10.009 1.00 97.25 94 GLY A O 1
ATOM 730 N N . THR A 1 95 ? -6.216 7.284 10.811 1.00 98.38 95 THR A N 1
ATOM 731 C CA . THR A 1 95 ? -5.631 7.628 9.519 1.00 98.38 95 THR A CA 1
ATOM 732 C C . THR A 1 95 ? -4.661 6.551 9.040 1.00 98.38 95 THR A C 1
ATOM 734 O O . THR A 1 95 ? -3.732 6.161 9.757 1.00 98.38 95 THR A O 1
ATOM 737 N N . TYR A 1 96 ? -4.838 6.118 7.797 1.00 98.69 96 TYR A N 1
ATOM 738 C CA . TYR A 1 96 ? -4.028 5.107 7.133 1.00 98.69 96 TYR A CA 1
ATOM 739 C C . TYR A 1 96 ? -3.475 5.619 5.805 1.00 98.69 96 TYR A C 1
ATOM 741 O O . TYR A 1 96 ? -3.980 6.576 5.222 1.00 98.69 96 TYR A O 1
ATOM 749 N N . ARG A 1 97 ? -2.429 4.961 5.308 1.00 98.75 97 ARG A N 1
ATOM 750 C CA . ARG A 1 97 ? -1.955 5.101 3.928 1.00 98.75 97 ARG A CA 1
ATOM 751 C C . ARG A 1 97 ? -1.490 3.756 3.393 1.00 98.75 97 ARG A C 1
ATOM 753 O O . ARG A 1 97 ? -1.118 2.866 4.157 1.00 98.75 97 ARG A O 1
ATOM 760 N N . ILE A 1 98 ? -1.477 3.629 2.073 1.00 98.88 98 ILE A N 1
ATOM 761 C CA . ILE A 1 98 ? -0.861 2.496 1.386 1.00 98.88 98 ILE A CA 1
ATOM 762 C C . ILE A 1 98 ? 0.433 2.986 0.750 1.00 98.88 98 ILE A C 1
ATOM 764 O O . ILE A 1 98 ? 0.457 4.043 0.117 1.00 98.88 98 ILE A O 1
ATOM 768 N N . THR A 1 99 ? 1.504 2.212 0.883 1.00 98.75 99 THR A N 1
ATOM 769 C CA . THR A 1 99 ? 2.764 2.479 0.192 1.00 98.75 99 THR A CA 1
ATOM 770 C C . THR A 1 99 ? 3.102 1.366 -0.787 1.00 98.75 99 THR A C 1
ATOM 772 O O . THR A 1 99 ? 2.645 0.227 -0.656 1.00 98.75 99 THR A O 1
ATOM 775 N N . HIS A 1 100 ? 3.901 1.714 -1.789 1.00 98.19 100 HIS A N 1
ATOM 776 C CA . HIS A 1 100 ? 4.462 0.785 -2.750 1.00 98.19 100 HIS A CA 1
ATOM 777 C C . HIS A 1 100 ? 5.954 1.067 -2.921 1.00 98.19 100 HIS A C 1
ATOM 779 O O . HIS A 1 100 ? 6.356 2.183 -3.258 1.00 98.19 100 HIS A O 1
ATOM 785 N N . THR A 1 101 ? 6.763 0.028 -2.738 1.00 97.19 101 THR A N 1
ATOM 786 C CA . THR A 1 101 ? 8.205 0.057 -2.991 1.00 97.19 101 THR A CA 1
ATOM 787 C C . THR A 1 101 ? 8.525 -0.890 -4.136 1.00 97.19 101 THR A C 1
ATOM 789 O O . THR A 1 101 ? 7.951 -1.974 -4.255 1.00 97.19 101 THR A O 1
ATOM 792 N N . GLY A 1 102 ? 9.462 -0.500 -4.990 1.00 95.25 102 GLY A N 1
ATOM 793 C CA . GLY A 1 102 ? 9.927 -1.371 -6.056 1.00 95.25 102 GLY A CA 1
ATOM 794 C C . GLY A 1 102 ? 11.226 -0.891 -6.668 1.00 95.25 102 GLY A C 1
ATOM 795 O O . GLY A 1 102 ? 11.825 0.085 -6.227 1.00 95.25 102 GLY A O 1
ATOM 796 N N . HIS A 1 103 ? 11.656 -1.597 -7.708 1.00 93.25 103 HIS A N 1
ATOM 797 C CA . HIS A 1 103 ? 12.880 -1.288 -8.429 1.00 93.25 103 HIS A CA 1
ATOM 798 C C . HIS A 1 103 ? 12.591 -1.085 -9.915 1.00 93.25 103 HIS A C 1
ATOM 800 O O . HIS A 1 103 ? 11.928 -1.898 -10.573 1.00 93.25 103 HIS A O 1
ATOM 806 N N . CYS A 1 104 ? 13.099 0.009 -10.470 1.00 88.31 104 CYS A N 1
ATOM 807 C CA . CYS A 1 104 ? 12.997 0.319 -11.886 1.00 88.31 104 CYS A CA 1
ATOM 808 C C . CYS A 1 104 ? 14.356 0.154 -12.566 1.00 88.31 104 CYS A C 1
ATOM 810 O O . CYS A 1 104 ? 15.404 0.345 -11.956 1.00 88.31 104 CYS A O 1
ATOM 812 N N . LYS A 1 105 ? 14.340 -0.230 -13.844 1.00 82.69 105 LYS A N 1
ATOM 813 C CA . LYS A 1 105 ? 15.550 -0.326 -14.658 1.00 82.69 105 LYS A CA 1
ATOM 814 C C . LYS A 1 105 ? 15.620 0.898 -15.558 1.00 82.69 105 LYS A C 1
ATOM 816 O O . LYS A 1 105 ? 14.787 1.046 -16.450 1.00 82.69 105 LYS A O 1
ATOM 821 N N . SER A 1 106 ? 16.616 1.748 -15.340 1.00 72.94 106 SER A N 1
ATOM 822 C CA . SER A 1 106 ? 16.958 2.817 -16.272 1.00 72.94 106 SER A CA 1
ATOM 823 C C . SER A 1 106 ? 17.914 2.283 -17.336 1.00 72.94 106 SER A C 1
ATOM 825 O O . SER A 1 106 ? 18.792 1.470 -17.046 1.00 72.94 106 SER A O 1
ATOM 827 N N . PHE A 1 107 ? 17.757 2.741 -18.580 1.00 65.12 107 PHE A N 1
ATOM 828 C CA . PHE A 1 107 ? 18.598 2.302 -19.697 1.00 65.12 107 PHE A CA 1
ATOM 829 C C . PHE A 1 107 ? 20.082 2.660 -19.497 1.00 65.12 107 PHE A C 1
ATOM 831 O O . PHE A 1 107 ? 20.948 1.917 -19.945 1.00 65.12 107 PHE A O 1
ATOM 838 N N . PHE A 1 108 ? 20.375 3.753 -18.781 1.00 67.38 108 PHE A N 1
ATOM 839 C CA . PHE A 1 108 ? 21.741 4.254 -18.582 1.00 67.38 108 PHE A CA 1
ATOM 840 C C . PHE A 1 108 ? 22.313 4.019 -17.176 1.00 67.38 108 PHE A C 1
ATOM 842 O O . PHE A 1 108 ? 23.529 3.987 -17.025 1.00 67.38 108 PHE A O 1
ATOM 849 N N . PHE A 1 109 ? 21.468 3.846 -16.152 1.00 68.12 109 PHE A N 1
ATOM 850 C CA . PHE A 1 109 ? 21.892 3.905 -14.741 1.00 68.12 109 PHE A CA 1
ATOM 851 C C . PHE A 1 109 ? 21.662 2.610 -13.945 1.00 68.12 109 PHE A C 1
ATOM 853 O O . PHE A 1 109 ? 21.779 2.605 -12.724 1.00 68.12 109 PHE A O 1
ATOM 860 N N . GLY A 1 110 ? 21.356 1.496 -14.615 1.00 82.12 110 GLY A N 1
ATOM 861 C CA . GLY A 1 110 ? 21.114 0.221 -13.938 1.00 82.12 110 GLY A CA 1
ATOM 862 C C . GLY A 1 110 ? 19.753 0.168 -13.235 1.00 82.12 110 GLY A C 1
ATOM 863 O O . GLY A 1 110 ? 18.783 0.773 -13.697 1.00 82.12 110 GLY A O 1
ATOM 864 N N . ILE A 1 111 ? 19.663 -0.627 -12.168 1.00 87.31 111 ILE A N 1
ATOM 865 C CA . ILE A 1 111 ? 18.439 -0.816 -11.380 1.00 87.31 111 ILE A CA 1
ATOM 866 C C . ILE A 1 111 ? 18.476 0.130 -10.176 1.00 87.31 111 ILE A C 1
ATOM 868 O O . ILE A 1 111 ? 19.493 0.216 -9.494 1.00 87.31 111 ILE A O 1
ATOM 872 N N . SER A 1 112 ? 17.382 0.843 -9.916 1.00 89.31 112 SER A N 1
ATOM 873 C CA . SER A 1 112 ? 17.274 1.795 -8.806 1.00 89.31 112 SER A CA 1
ATOM 874 C C . SER A 1 112 ? 15.948 1.626 -8.062 1.00 89.31 112 SER A C 1
ATOM 876 O O . SER A 1 112 ? 14.935 1.335 -8.708 1.00 89.31 112 SER A O 1
ATOM 878 N N . PRO A 1 113 ? 15.931 1.793 -6.727 1.00 94.06 113 PRO A N 1
ATOM 879 C CA . PRO A 1 113 ? 14.699 1.740 -5.956 1.00 94.06 113 PRO A CA 1
ATOM 880 C C . PRO A 1 113 ? 13.837 2.979 -6.211 1.00 94.06 113 PRO A C 1
ATOM 882 O O . PRO A 1 113 ? 14.340 4.060 -6.520 1.00 94.06 113 PRO A O 1
ATOM 885 N N . TYR A 1 114 ? 12.533 2.824 -6.028 1.00 94.62 114 TYR A N 1
ATOM 886 C CA . TYR A 1 114 ? 11.574 3.916 -5.923 1.00 94.62 114 TYR A CA 1
ATOM 887 C C . TYR A 1 114 ? 10.576 3.621 -4.800 1.00 94.62 114 TYR A C 1
ATOM 889 O O . TYR A 1 114 ? 10.393 2.471 -4.393 1.00 94.62 114 TYR A O 1
ATOM 897 N N . PHE A 1 115 ? 9.911 4.674 -4.337 1.00 96.94 115 PHE A N 1
ATOM 898 C CA . PHE A 1 115 ? 8.896 4.623 -3.294 1.00 96.94 115 PHE A CA 1
ATOM 899 C C . PHE A 1 115 ? 7.717 5.515 -3.684 1.00 96.94 115 PHE A C 1
ATOM 901 O O . PHE A 1 115 ? 7.916 6.599 -4.231 1.00 96.94 115 PHE A O 1
ATOM 908 N N . GLY A 1 116 ? 6.506 5.059 -3.384 1.00 97.75 116 GLY A N 1
ATOM 909 C CA . GLY A 1 116 ? 5.273 5.820 -3.526 1.00 97.75 116 GLY A CA 1
ATOM 910 C C . GLY A 1 116 ? 4.371 5.621 -2.317 1.00 97.75 116 GLY A C 1
ATOM 911 O O . GLY A 1 116 ? 4.331 4.534 -1.745 1.00 97.75 116 GLY A O 1
ATOM 912 N N . ALA A 1 117 ? 3.618 6.654 -1.951 1.00 98.56 117 ALA A N 1
ATOM 913 C CA . ALA A 1 117 ? 2.605 6.594 -0.905 1.00 98.56 117 ALA A CA 1
ATOM 914 C C . ALA A 1 117 ? 1.319 7.262 -1.394 1.00 98.56 117 ALA A C 1
ATOM 916 O O . ALA A 1 117 ? 1.374 8.267 -2.103 1.00 98.56 117 ALA A O 1
ATOM 917 N N . THR A 1 118 ? 0.171 6.697 -1.024 1.00 98.81 118 THR A N 1
ATOM 918 C CA . THR A 1 118 ? -1.125 7.350 -1.229 1.00 98.81 118 THR A CA 1
ATOM 919 C C . THR A 1 118 ? -1.235 8.612 -0.390 1.00 98.81 118 THR A C 1
ATOM 921 O O . THR A 1 118 ? -0.520 8.782 0.603 1.00 98.81 118 THR A O 1
ATOM 924 N N . GLU A 1 119 ? -2.209 9.451 -0.736 1.00 98.50 119 GLU A N 1
ATOM 925 C CA . GLU A 1 119 ? -2.736 10.380 0.258 1.00 98.50 119 GLU A CA 1
ATOM 926 C C . GLU A 1 119 ? -3.289 9.591 1.463 1.00 98.50 119 GLU A C 1
ATOM 928 O O . GLU A 1 119 ? -3.734 8.442 1.297 1.00 98.50 119 GLU A O 1
ATOM 933 N N . PRO A 1 120 ? -3.253 10.169 2.674 1.00 98.38 120 PRO A N 1
ATOM 934 C CA . PRO A 1 120 ? -3.890 9.572 3.837 1.00 98.38 120 PRO A CA 1
ATOM 935 C C . PRO A 1 120 ? -5.407 9.428 3.657 1.00 98.38 120 PRO A C 1
ATOM 937 O O . PRO A 1 120 ? -6.054 10.286 3.056 1.00 98.38 120 PRO A O 1
ATOM 940 N N . PHE A 1 121 ? -5.977 8.367 4.221 1.00 98.69 121 PHE A N 1
ATOM 941 C CA . PHE A 1 121 ? -7.419 8.134 4.274 1.00 98.69 121 PHE A CA 1
ATOM 942 C C . PHE A 1 121 ? -7.843 7.668 5.666 1.00 98.69 121 PHE A C 1
ATOM 944 O O . PHE A 1 121 ? -7.076 7.030 6.386 1.00 98.69 121 PHE A O 1
ATOM 951 N N . GLU A 1 122 ? -9.077 7.978 6.041 1.00 98.50 122 GLU A N 1
ATOM 952 C CA . GLU A 1 122 ? -9.651 7.591 7.323 1.00 98.50 122 GLU A CA 1
ATOM 953 C C . GLU A 1 122 ? -10.292 6.208 7.235 1.00 98.50 122 GLU A C 1
ATOM 955 O O . GLU A 1 122 ? -11.042 5.906 6.305 1.00 98.50 122 GLU A O 1
ATOM 960 N N . VAL A 1 123 ? -10.024 5.375 8.236 1.00 98.50 123 VAL A N 1
ATOM 961 C CA . VAL A 1 123 ? -10.732 4.118 8.471 1.00 98.50 123 VAL A CA 1
ATOM 962 C C . VAL A 1 123 ? -11.585 4.281 9.717 1.00 98.50 123 VAL A C 1
ATOM 964 O O . VAL A 1 123 ? -11.072 4.626 10.782 1.00 98.50 123 VAL A O 1
ATOM 967 N N . VAL A 1 124 ? -12.879 4.003 9.590 1.00 97.81 124 VAL A N 1
ATOM 968 C CA . VAL A 1 124 ? -13.848 4.078 10.693 1.00 97.81 124 VAL A CA 1
ATOM 969 C C . VAL A 1 124 ? -14.627 2.772 10.821 1.00 97.81 124 VAL A C 1
ATOM 971 O O . VAL A 1 124 ? -14.733 1.998 9.862 1.00 97.81 124 VAL A O 1
ATOM 974 N N . ALA A 1 125 ? -15.189 2.496 11.997 1.00 95.62 125 ALA A N 1
ATOM 975 C CA . ALA A 1 125 ? -16.025 1.322 12.182 1.00 95.62 125 ALA A CA 1
ATOM 976 C C . ALA A 1 125 ? -17.243 1.382 11.254 1.00 95.62 125 ALA A C 1
ATOM 978 O O . ALA A 1 125 ? -17.934 2.400 11.152 1.00 95.62 125 ALA A O 1
ATOM 979 N N . ARG A 1 126 ? -17.537 0.266 10.578 1.00 91.50 126 ARG A N 1
ATOM 980 C CA . ARG A 1 126 ? -18.804 0.129 9.858 1.00 91.50 126 ARG A CA 1
ATOM 981 C C . ARG A 1 126 ? -19.960 0.211 10.865 1.00 91.50 126 ARG A C 1
ATOM 983 O O . ARG A 1 126 ? -19.975 -0.598 11.795 1.00 91.50 126 ARG A O 1
ATOM 990 N N . PRO A 1 127 ? -20.933 1.121 10.680 1.00 83.25 127 PRO A N 1
ATOM 991 C CA . PRO A 1 127 ? -22.086 1.184 11.565 1.00 83.25 127 PRO A CA 1
ATOM 992 C C . PRO A 1 127 ? -22.882 -0.122 11.493 1.00 83.25 127 PRO A C 1
ATOM 994 O O . PRO A 1 127 ? -23.106 -0.669 10.408 1.00 83.25 127 PRO A O 1
ATOM 997 N N . ASP A 1 128 ? -23.303 -0.620 12.653 1.00 78.94 128 ASP A N 1
ATOM 998 C CA . ASP A 1 128 ? -24.204 -1.763 12.728 1.00 78.94 128 ASP A CA 1
ATOM 999 C C . ASP A 1 128 ? -25.619 -1.304 12.364 1.00 78.94 128 ASP A C 1
ATOM 1001 O O . ASP A 1 128 ? -26.287 -0.607 13.129 1.00 78.94 128 ASP A O 1
ATOM 1005 N N . VAL A 1 129 ? -26.059 -1.672 11.160 1.00 71.38 129 VAL A N 1
ATOM 1006 C CA . VAL A 1 129 ? -27.367 -1.286 10.613 1.00 71.38 129 VAL A CA 1
ATOM 1007 C C . VAL A 1 129 ? -28.508 -1.813 11.488 1.00 71.38 129 VAL A C 1
ATOM 1009 O O . VAL A 1 129 ? -29.554 -1.176 11.564 1.00 71.38 129 VAL A O 1
ATOM 1012 N N . THR A 1 130 ? -28.297 -2.911 12.224 1.00 67.62 130 THR A N 1
ATOM 1013 C CA . THR A 1 130 ? -29.342 -3.478 13.086 1.00 67.62 130 THR A CA 1
ATOM 1014 C C . THR A 1 130 ? -29.717 -2.568 14.254 1.00 67.62 130 THR A C 1
ATOM 1016 O O . THR A 1 130 ? -30.871 -2.570 14.657 1.00 67.62 130 THR A O 1
ATOM 1019 N N . LEU A 1 131 ? -28.806 -1.733 14.768 1.00 61.56 131 LEU A N 1
ATOM 1020 C CA . LEU A 1 131 ? -29.093 -0.838 15.900 1.00 61.56 131 LEU A CA 1
ATOM 1021 C C . LEU A 1 131 ? -29.835 0.445 15.501 1.00 61.56 131 LEU A C 1
ATOM 1023 O O . LEU A 1 131 ? -30.464 1.073 16.351 1.00 61.56 131 LEU A O 1
ATOM 1027 N N . ILE A 1 132 ? -29.776 0.830 14.226 1.00 60.12 132 ILE A N 1
ATOM 1028 C CA . ILE A 1 132 ? -30.419 2.052 13.723 1.00 60.12 132 ILE A CA 1
ATOM 1029 C C . ILE A 1 132 ? -31.937 1.840 13.613 1.00 60.12 132 ILE A C 1
ATOM 1031 O O . ILE A 1 132 ? -32.702 2.728 13.971 1.00 60.12 132 ILE A O 1
ATOM 1035 N N . GLU A 1 133 ? -32.377 0.635 13.236 1.00 62.44 133 GLU A N 1
ATOM 1036 C CA . GLU A 1 133 ? -33.803 0.286 13.148 1.00 62.44 133 GLU A CA 1
ATOM 1037 C C . GLU A 1 133 ? -34.490 0.199 14.526 1.00 62.44 133 GLU A C 1
ATOM 1039 O O . GLU A 1 133 ? -35.674 0.505 14.638 1.00 62.44 133 GLU A O 1
ATOM 1044 N N . PHE A 1 134 ? -33.762 -0.137 15.601 1.00 60.28 134 PHE A N 1
ATOM 1045 C CA . PHE A 1 134 ? -34.318 -0.127 16.967 1.00 60.28 134 PHE A CA 1
ATOM 1046 C C . PHE A 1 134 ? -34.425 1.279 17.575 1.00 60.28 134 PHE A C 1
ATOM 1048 O O . PHE A 1 134 ? -35.223 1.493 18.486 1.00 60.28 134 PHE A O 1
ATOM 1055 N N . ALA A 1 135 ? -33.627 2.243 17.107 1.00 60.19 135 ALA A N 1
ATOM 1056 C CA . ALA A 1 135 ? -33.618 3.603 17.651 1.00 60.19 135 ALA A CA 1
ATOM 1057 C C . ALA A 1 135 ? -34.755 4.490 17.103 1.00 60.19 135 ALA A C 1
ATOM 1059 O O . ALA A 1 135 ? -35.038 5.539 17.682 1.00 60.19 135 ALA A O 1
ATOM 1060 N N . GLU A 1 136 ? -35.413 4.077 16.016 1.00 62.62 136 GLU A N 1
ATOM 1061 C CA . GLU A 1 136 ? -36.512 4.815 15.378 1.00 62.62 136 GLU A CA 1
ATOM 1062 C C . GLU A 1 136 ? -37.917 4.385 15.837 1.00 62.62 136 GLU A C 1
ATOM 1064 O O . GLU A 1 136 ? -38.904 4.861 15.275 1.00 62.62 136 GLU A O 1
ATOM 1069 N N . GLU A 1 137 ? -38.062 3.542 16.868 1.00 66.81 137 GLU A N 1
ATOM 1070 C CA . GLU A 1 137 ? -39.392 3.205 17.391 1.00 66.81 137 GLU A CA 1
ATOM 1071 C C . GLU A 1 137 ? -40.062 4.459 18.001 1.00 66.81 137 GLU A C 1
ATOM 1073 O O . GLU A 1 137 ? -39.580 4.996 19.009 1.00 66.81 137 GLU A O 1
ATOM 1078 N N . PRO A 1 138 ? -41.177 4.971 17.434 1.00 56.72 138 PRO A N 1
ATOM 1079 C CA . PRO A 1 138 ? -41.851 6.132 17.990 1.00 56.72 138 PRO A CA 1
ATOM 1080 C C . PRO A 1 138 ? -42.463 5.728 19.329 1.00 56.72 138 PRO A C 1
ATOM 1082 O O . PRO A 1 138 ? -43.414 4.952 19.379 1.00 56.72 138 PRO A O 1
ATOM 1085 N N . GLN A 1 139 ? -41.941 6.268 20.430 1.00 56.06 139 GLN A N 1
ATOM 1086 C CA . GLN A 1 139 ? -42.586 6.157 21.736 1.00 56.06 139 GLN A CA 1
ATOM 1087 C C . GLN A 1 139 ? -43.930 6.902 21.674 1.00 56.06 139 GLN A C 1
ATOM 1089 O O . GLN A 1 139 ? -43.996 8.117 21.892 1.00 56.06 139 GLN A O 1
ATOM 1094 N N . GLU A 1 140 ? -45.013 6.197 21.335 1.00 56.62 140 GLU A N 1
ATOM 1095 C CA . GLU A 1 140 ? -46.362 6.731 21.485 1.00 56.62 140 GLU A CA 1
ATOM 1096 C C . GLU A 1 140 ? -46.566 7.123 22.954 1.00 56.62 140 GLU A C 1
ATOM 1098 O O . GLU A 1 140 ? -46.479 6.316 23.881 1.00 56.62 140 GLU A O 1
ATOM 1103 N N . ARG A 1 141 ? -46.808 8.420 23.165 1.00 52.62 141 ARG A N 1
ATOM 1104 C CA . ARG A 1 141 ? -47.145 9.011 24.459 1.00 52.62 141 ARG A CA 1
ATOM 1105 C C . ARG A 1 141 ? -48.382 8.323 25.033 1.00 52.62 141 ARG A C 1
ATOM 1107 O O . ARG A 1 141 ? -49.510 8.691 24.710 1.00 52.62 141 ARG A O 1
ATOM 1114 N N . ASN A 1 142 ? -48.171 7.439 26.001 1.00 54.62 142 ASN A N 1
ATOM 1115 C CA . ASN A 1 142 ? -49.168 7.156 27.025 1.00 54.62 142 ASN A CA 1
ATOM 1116 C C . ASN A 1 142 ? -49.323 8.394 27.925 1.00 54.62 142 ASN A C 1
ATOM 1118 O O . ASN A 1 142 ? -48.740 8.493 29.001 1.00 54.62 142 ASN A O 1
ATOM 1122 N N . SER A 1 143 ? -50.136 9.353 27.488 1.00 51.34 143 SER A N 1
ATOM 1123 C CA . SER A 1 143 ? -50.820 10.267 28.399 1.00 51.34 143 SER A CA 1
ATOM 1124 C C . SER A 1 143 ? -52.294 10.274 28.033 1.00 51.34 143 SER A C 1
ATOM 1126 O O . SER A 1 143 ? -52.696 10.857 27.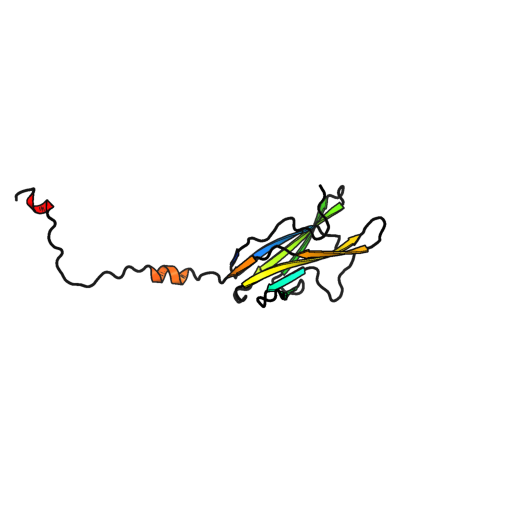026 1.00 51.34 143 SER A O 1
ATOM 1128 N N . GLY A 1 144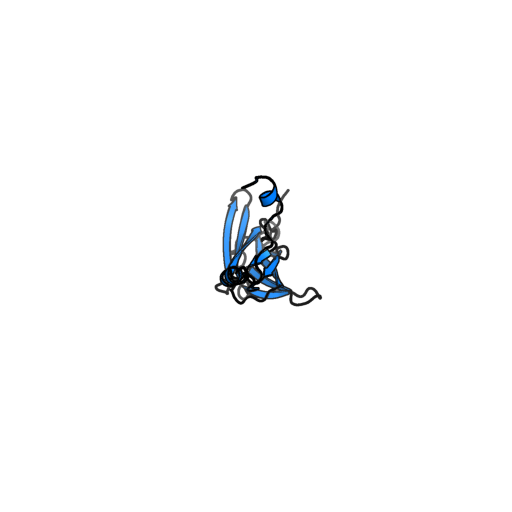 ? -53.096 9.602 28.856 1.00 57.19 144 GLY A N 1
ATOM 1129 C CA . GLY A 1 144 ? -54.543 9.721 28.824 1.00 57.19 144 GLY A CA 1
ATOM 1130 C C . GLY A 1 144 ? -54.945 11.178 29.026 1.00 57.19 144 GLY A C 1
ATOM 1131 O O . GLY A 1 144 ? -55.016 11.671 30.145 1.00 57.19 144 GLY A O 1
ATOM 1132 N N . SER A 1 145 ? -55.215 11.868 27.929 1.00 54.97 145 SER A N 1
ATOM 1133 C CA . SER A 1 145 ? -55.966 13.113 27.909 1.00 54.97 145 SER A CA 1
ATOM 1134 C C . SER A 1 145 ? -56.671 13.178 26.567 1.00 54.97 145 SER A C 1
ATOM 1136 O O . SER A 1 145 ? -56.019 13.182 25.522 1.00 54.97 145 SER A O 1
ATOM 1138 N N . ALA A 1 146 ? -58.003 13.180 26.597 1.00 61.97 146 ALA A N 1
ATOM 1139 C CA . ALA A 1 146 ? -58.820 13.366 25.411 1.00 61.97 146 ALA A CA 1
ATOM 1140 C C . ALA A 1 146 ? -58.345 14.616 24.654 1.00 61.97 146 ALA A C 1
ATOM 1142 O O . ALA A 1 146 ? -58.258 15.701 25.234 1.00 61.97 146 ALA A O 1
ATOM 1143 N N . LEU A 1 147 ? -58.025 14.456 23.368 1.00 63.94 147 LEU A N 1
ATOM 1144 C CA . LEU A 1 147 ? -57.677 15.573 22.496 1.00 63.94 147 LEU A CA 1
ATOM 1145 C C . LEU A 1 147 ? -58.829 16.594 22.508 1.00 63.94 147 LEU A C 1
ATOM 1147 O O . LEU A 1 147 ? -59.989 16.196 22.342 1.00 63.94 147 LEU A O 1
ATOM 1151 N N . PRO A 1 148 ? -58.561 17.901 22.685 1.00 65.25 148 PRO A N 1
ATOM 1152 C CA . PRO A 1 148 ? -59.609 18.897 22.551 1.00 65.25 148 PRO A CA 1
ATOM 1153 C C . PRO A 1 148 ? -60.146 18.855 21.118 1.00 65.25 148 PRO A C 1
ATOM 1155 O O . PRO A 1 148 ? -59.381 18.863 20.151 1.00 65.25 148 PRO A O 1
ATOM 1158 N N . LYS A 1 149 ? -61.477 18.782 20.982 1.00 65.56 149 LYS A N 1
ATOM 1159 C CA . LYS A 1 149 ? -62.127 18.758 19.668 1.00 65.56 149 LYS A CA 1
ATOM 1160 C C . LYS A 1 149 ? -61.694 19.990 18.864 1.00 65.56 149 LYS A C 1
ATOM 1162 O O . LYS A 1 149 ? -61.749 21.105 19.391 1.00 65.56 149 LYS A O 1
ATOM 1167 N N . PRO A 1 150 ? -61.289 19.811 17.602 1.00 69.81 150 PRO A N 1
ATOM 1168 C CA . PRO A 1 150 ? -60.774 20.904 16.802 1.00 69.81 150 PRO A CA 1
ATOM 1169 C C . PRO A 1 150 ? -61.870 21.916 16.446 1.00 69.81 150 PRO A C 1
ATOM 1171 O O . PRO A 1 150 ? -63.050 21.587 16.303 1.00 69.81 150 PRO A O 1
ATOM 1174 N N . TRP A 1 151 ? -61.452 23.169 16.292 1.00 60.75 151 TRP A N 1
ATOM 1175 C CA . TRP A 1 151 ? -62.308 24.346 16.116 1.00 60.75 151 TRP A CA 1
ATOM 1176 C C . TRP A 1 151 ? -63.224 24.294 14.880 1.00 60.75 151 TRP A C 1
ATOM 1178 O O . TRP A 1 151 ? -64.256 24.963 14.859 1.00 60.75 151 TRP A O 1
ATOM 1188 N N . TRP A 1 152 ? -62.910 23.467 13.881 1.00 62.50 152 TRP A N 1
ATOM 1189 C CA . TRP A 1 152 ? -63.714 23.312 12.666 1.00 62.50 152 TRP A CA 1
ATOM 1190 C C . TRP A 1 152 ? -65.008 22.507 12.862 1.00 62.50 152 TRP A C 1
ATOM 1192 O O . TRP A 1 152 ? -65.927 22.645 12.058 1.00 62.50 152 TRP A O 1
ATOM 1202 N N . LEU A 1 153 ? -65.150 21.733 13.949 1.00 54.84 153 LEU A N 1
ATOM 1203 C CA . LEU A 1 153 ? -66.402 21.015 14.245 1.00 54.84 153 LEU A CA 1
ATOM 1204 C C . LEU A 1 153 ? -67.561 21.935 14.681 1.00 54.84 153 LEU A C 1
ATOM 1206 O O . LEU A 1 153 ? -68.679 21.461 14.830 1.00 54.84 153 LEU A O 1
ATOM 1210 N N . LYS A 1 154 ? -67.321 23.239 14.887 1.00 58.88 154 LYS A N 1
ATOM 1211 C CA . LYS A 1 154 ? -68.369 24.228 15.206 1.00 58.88 154 LYS A CA 1
ATOM 1212 C C . LYS A 1 154 ? -68.943 24.945 13.976 1.00 58.88 154 LYS A C 1
ATOM 1214 O O . LYS A 1 154 ? -69.848 25.757 14.132 1.00 58.88 154 LYS A O 1
ATOM 1219 N N . ILE A 1 155 ? -68.417 24.685 12.776 1.00 59.19 155 ILE A N 1
ATOM 1220 C CA . ILE A 1 155 ? -68.777 25.427 11.551 1.00 59.19 155 ILE A CA 1
ATOM 1221 C C . ILE A 1 155 ? -69.901 24.738 10.758 1.00 59.19 155 ILE A C 1
ATOM 1223 O O . ILE A 1 155 ? -70.578 25.384 9.965 1.00 59.19 155 ILE A O 1
ATOM 1227 N N . PHE A 1 156 ? -70.190 23.465 11.030 1.00 51.16 156 PHE A N 1
ATOM 1228 C CA . PHE A 1 156 ? -71.322 22.756 10.436 1.00 51.16 156 PHE A CA 1
ATOM 1229 C C . PHE A 1 156 ? -72.259 22.305 11.555 1.00 51.16 156 PHE A C 1
ATOM 1231 O O . PHE A 1 156 ? -71.974 21.340 12.256 1.00 51.16 156 PHE A O 1
ATOM 1238 N N . GLY A 1 157 ? -73.332 23.068 11.771 1.00 50.22 157 GLY A N 1
ATOM 1239 C CA . GLY A 1 157 ? -74.332 22.776 12.792 1.00 50.22 157 GLY A CA 1
ATOM 1240 C C . GLY A 1 157 ? -75.089 21.483 12.496 1.00 50.22 157 GLY A C 1
ATOM 1241 O O . GLY A 1 157 ? -75.837 21.428 11.523 1.00 50.22 157 GLY A O 1
ATOM 1242 N N . PHE A 1 158 ? -74.894 20.493 13.365 1.00 43.53 158 PHE A N 1
ATOM 1243 C CA . PHE A 1 158 ? -75.817 19.408 13.699 1.00 43.53 158 PHE A CA 1
ATOM 1244 C C . PHE A 1 158 ? -75.673 19.103 15.192 1.00 43.53 158 PHE A C 1
ATOM 1246 O O . PHE A 1 158 ? -74.523 19.146 15.692 1.00 43.53 158 PHE A O 1
#

Secondary structure (DSSP, 8-state):
-PPPTT-EEEPPPSEEETTPEEEEEEEE--TTS---TTS-SEEEEEE-STT--EEEEEETTSTTEEEEEEE--TTT--EEEEEEEE--TTPPSEEEEEEEEEEEEETTTEEEEEEEEPPPEEEEPPP-HHHHHHHT---------PPPPPGGGGSS--

Foldseek 3Di:
DDDDFQDWPAFWDQEDEAQDKTKTKTWHADCVLDVQVVHAQKFKWFQDDPVRDTDTPDGCVDPQKDWDKADPDPVVNTIMIMIMGRHHLPHDWHKIKMKGKGWHQDPPPGIDIDIYIHDIHTYDHDDDPVVVVVVPDPPDDPDPDPDDDDPCVVVDDD

InterPro domains:
  IPR006823 Neutral/alkaline nonlysosomal ceramidase [PTHR12670] (2-123)
  IPR031331 Neutral/alkaline non-lysosomal ceramidase, C-terminal [PF17048] (2-123)
  IPR038445 Neutral ceramidase, C-terminal domain superfamily [G3DSA:2.60.40.2300] (1-129)